Protein AF-A0A537WN50-F1 (afdb_monomer)

Foldseek 3Di:
DAWEWEWEDDDQKIKIKIFDDDPPDPDGPDDIDIDIGNDPVVSLVVRVVVCVVVVHPHHHYHYPYD

Radius of gyration: 11.46 Å; Cα contacts (8 Å, |Δi|>4): 134; chains: 1; bounding box: 31×20×30 Å

Nearest PDB structures (foldseek):
  4y0w-assembly1_D-2  TM=4.222E-01  e=2.548E-01  Pseudomonas aeruginosa PAO579
  3hrg-assembly1_A  TM=4.148E-01  e=2.089E-01  Bacteroides thetaiotaomicron VPI-5482
  6da0-assembly1_A  TM=4.605E-01  e=7.350E-01  Naegleria fowleri
  6zyx-assembly1_Y  TM=3.721E-01  e=1.523E+00  Tetrahymena thermophila CU428
  6zyw-assembly1_Y  TM=3.721E-01  e=1.523E+00  Tetrahymena thermophila SB210

Mean predicted aligned error: 3.7 Å

pLDDT: mean 91.72, std 7.69, range [65.69, 97.88]

Structure (mmCIF, N/CA/C/O backbone):
data_AF-A0A537WN50-F1
#
_entry.id   AF-A0A537WN50-F1
#
loop_
_atom_site.group_PDB
_atom_site.id
_atom_site.type_symbol
_atom_site.label_atom_id
_atom_site.label_alt_id
_atom_site.label_comp_id
_atom_site.label_asym_id
_atom_site.label_entity_id
_atom_site.label_seq_id
_atom_site.pdbx_PDB_ins_code
_atom_site.Cartn_x
_atom_site.Cartn_y
_atom_site.Cartn_z
_atom_site.occupancy
_atom_site.B_iso_or_equiv
_atom_site.auth_seq_id
_atom_site.auth_comp_id
_atom_site.auth_asym_id
_atom_site.auth_atom_id
_atom_site.pdbx_PDB_model_num
ATOM 1 N N . MET A 1 1 ? 13.592 -4.886 -7.323 1.00 87.38 1 MET A N 1
ATOM 2 C CA . MET A 1 1 ? 12.631 -3.755 -7.391 1.00 87.38 1 MET A CA 1
ATOM 3 C C . MET A 1 1 ? 11.265 -4.240 -6.931 1.00 87.38 1 MET A C 1
ATOM 5 O O . MET A 1 1 ? 10.868 -5.338 -7.303 1.00 87.38 1 MET A O 1
ATOM 9 N N . PHE A 1 2 ? 10.586 -3.494 -6.067 1.00 91.25 2 PHE A N 1
ATOM 10 C CA . PHE A 1 2 ? 9.332 -3.894 -5.430 1.00 91.25 2 PHE A CA 1
ATOM 11 C C . PHE A 1 2 ? 8.517 -2.665 -5.006 1.00 91.25 2 PHE A C 1
ATOM 13 O O . PHE A 1 2 ? 9.057 -1.572 -4.824 1.00 91.25 2 PHE A O 1
ATOM 20 N N . VAL A 1 3 ? 7.214 -2.852 -4.797 1.00 94.38 3 VAL A N 1
ATOM 21 C CA . VAL A 1 3 ? 6.369 -1.859 -4.116 1.00 94.38 3 VAL A CA 1
ATOM 22 C C . VAL A 1 3 ? 6.431 -2.114 -2.616 1.00 94.38 3 VAL A C 1
ATOM 24 O O . VAL A 1 3 ? 6.229 -3.239 -2.160 1.00 94.38 3 VAL A O 1
ATOM 27 N N . ARG A 1 4 ? 6.696 -1.076 -1.828 1.00 95.38 4 ARG A N 1
ATOM 28 C CA . ARG A 1 4 ? 6.591 -1.099 -0.370 1.00 95.38 4 ARG A CA 1
ATOM 29 C C . ARG A 1 4 ? 5.324 -0.380 0.058 1.00 95.38 4 ARG A C 1
ATOM 31 O O . ARG A 1 4 ? 5.205 0.817 -0.187 1.00 95.38 4 ARG A O 1
ATOM 38 N N . LEU A 1 5 ? 4.455 -1.090 0.763 1.00 97.12 5 LEU A N 1
ATOM 39 C CA . LEU A 1 5 ? 3.319 -0.536 1.484 1.00 97.12 5 LEU A CA 1
ATOM 40 C C . LEU A 1 5 ? 3.692 -0.349 2.957 1.00 97.12 5 LEU A C 1
ATOM 42 O O . LEU A 1 5 ? 3.938 -1.329 3.654 1.00 97.12 5 LEU A O 1
ATOM 46 N N . MET A 1 6 ? 3.722 0.892 3.433 1.00 97.25 6 MET A N 1
ATOM 47 C CA . MET A 1 6 ? 3.762 1.208 4.861 1.00 97.25 6 MET A CA 1
ATOM 48 C C . MET A 1 6 ? 2.343 1.493 5.345 1.00 97.25 6 MET A C 1
ATOM 50 O O . MET A 1 6 ? 1.641 2.259 4.695 1.00 97.25 6 MET A O 1
ATOM 54 N N . ILE A 1 7 ? 1.936 0.896 6.462 1.00 97.75 7 ILE A N 1
ATOM 55 C CA . ILE A 1 7 ? 0.639 1.138 7.103 1.00 97.75 7 ILE A CA 1
ATOM 56 C C . ILE A 1 7 ? 0.898 1.706 8.494 1.00 97.75 7 ILE A C 1
ATOM 58 O O . ILE A 1 7 ? 1.728 1.178 9.230 1.00 97.75 7 ILE A O 1
ATOM 62 N N . GLN A 1 8 ? 0.207 2.782 8.842 1.00 97.38 8 GLN A N 1
ATOM 63 C CA . GLN A 1 8 ? 0.248 3.425 10.151 1.00 97.38 8 GLN A CA 1
ATOM 64 C C . GLN A 1 8 ? -1.183 3.666 10.630 1.00 97.38 8 GLN A C 1
ATOM 66 O O . GLN A 1 8 ? -2.078 3.879 9.811 1.00 97.38 8 GLN A O 1
ATOM 71 N N . GLU A 1 9 ? -1.399 3.657 11.941 1.00 94.75 9 GLU A N 1
ATOM 72 C CA . GLU A 1 9 ? -2.665 4.114 12.519 1.00 94.75 9 GLU A CA 1
ATOM 73 C C . GLU A 1 9 ? -2.901 5.597 12.236 1.00 94.75 9 GLU A C 1
ATOM 75 O O . GLU A 1 9 ? -1.977 6.415 12.258 1.00 94.75 9 GLU A O 1
ATOM 80 N N . ALA A 1 10 ? -4.160 5.930 11.975 1.00 92.69 10 ALA A N 1
ATOM 81 C CA . ALA A 1 10 ? -4.645 7.286 11.795 1.00 92.69 10 ALA A CA 1
ATOM 82 C C . ALA A 1 10 ? -6.032 7.411 12.444 1.00 92.69 10 ALA A C 1
ATOM 84 O O . ALA A 1 10 ? -7.047 7.524 11.761 1.00 92.69 10 ALA A O 1
ATOM 85 N N . GLY A 1 11 ? -6.075 7.361 13.780 1.00 90.88 11 GLY A N 1
ATOM 86 C CA . GLY A 1 11 ? -7.332 7.356 14.531 1.00 90.88 11 GLY A CA 1
ATOM 87 C C . GLY A 1 11 ? -8.118 6.070 14.278 1.00 90.88 11 GLY A C 1
ATOM 88 O O . GLY A 1 11 ? -7.612 4.985 14.541 1.00 90.88 11 GLY A O 1
ATOM 89 N N . GLU A 1 12 ? -9.334 6.193 13.747 1.00 92.06 12 GLU A N 1
ATOM 90 C CA . GLU A 1 12 ? -10.184 5.052 13.363 1.00 92.06 12 GLU A CA 1
ATOM 91 C C . GLU A 1 12 ? -9.841 4.480 11.971 1.00 92.06 12 GLU A C 1
ATOM 93 O O . GLU A 1 12 ? -10.441 3.502 11.525 1.00 92.06 12 GLU A O 1
ATOM 98 N N . GLU A 1 13 ? -8.885 5.090 11.266 1.00 96.31 13 GLU A N 1
ATOM 99 C CA . GLU A 1 13 ? -8.465 4.721 9.916 1.00 96.31 13 GLU A CA 1
ATOM 100 C C . GLU A 1 13 ? -6.974 4.346 9.875 1.00 96.31 13 GLU A C 1
ATOM 102 O O . GLU A 1 13 ? -6.257 4.346 10.879 1.00 96.31 13 GLU A O 1
ATOM 107 N N . PHE A 1 14 ? -6.479 4.029 8.678 1.00 97.25 14 PHE A N 1
ATOM 108 C CA . PHE A 1 14 ? -5.078 3.726 8.428 1.00 97.25 14 PHE A CA 1
ATOM 109 C C . PHE A 1 14 ? -4.499 4.681 7.395 1.00 97.25 14 PHE A C 1
ATOM 111 O O . PHE A 1 14 ? -5.002 4.794 6.274 1.00 97.25 14 PHE A O 1
ATOM 118 N N . ARG A 1 15 ? -3.373 5.305 7.733 1.00 97.75 15 ARG A N 1
ATOM 119 C CA . ARG A 1 15 ? -2.538 6.008 6.765 1.00 97.75 15 ARG A CA 1
ATOM 120 C C . ARG A 1 15 ? -1.636 4.997 6.070 1.00 97.75 15 ARG A C 1
ATOM 122 O O . ARG A 1 15 ? -0.823 4.330 6.707 1.00 97.75 15 ARG A O 1
ATOM 129 N N . ALA A 1 16 ? -1.769 4.901 4.757 1.00 97.88 16 ALA A N 1
ATOM 130 C CA . ALA A 1 16 ? -0.976 4.031 3.911 1.00 97.88 16 ALA A CA 1
ATOM 131 C C . ALA A 1 16 ? -0.045 4.854 3.016 1.00 97.88 16 ALA A C 1
ATOM 133 O O . ALA A 1 16 ? -0.456 5.850 2.425 1.00 97.88 16 ALA A O 1
ATOM 134 N N . THR A 1 17 ? 1.204 4.415 2.888 1.00 97.81 17 THR A N 1
ATOM 135 C CA . THR A 1 17 ? 2.173 4.995 1.952 1.00 97.81 17 THR A CA 1
ATOM 136 C C . THR A 1 17 ? 2.734 3.907 1.046 1.00 97.81 17 THR A C 1
ATOM 138 O O . THR A 1 17 ? 3.366 2.960 1.521 1.00 97.81 17 THR A O 1
ATOM 141 N N . LEU A 1 18 ? 2.532 4.055 -0.261 1.00 96.31 18 LEU A N 1
ATOM 142 C CA . LEU A 1 18 ? 3.146 3.238 -1.300 1.00 96.31 18 LEU A CA 1
ATOM 143 C C . LEU A 1 18 ? 4.430 3.902 -1.782 1.00 96.31 18 LEU A C 1
ATOM 145 O O . LEU A 1 18 ? 4.488 5.104 -2.003 1.00 96.31 18 LEU A O 1
ATOM 149 N N . SER A 1 19 ? 5.487 3.117 -1.946 1.00 94.25 19 SER A N 1
ATOM 150 C CA . SER A 1 19 ? 6.735 3.596 -2.542 1.00 94.25 19 SER A CA 1
ATOM 151 C C . SER A 1 19 ? 7.361 2.507 -3.392 1.00 94.25 19 SER A C 1
ATOM 153 O O . SER A 1 19 ? 7.448 1.360 -2.952 1.00 94.25 19 SER A O 1
ATOM 155 N N . GLN A 1 20 ? 7.828 2.865 -4.583 1.00 92.69 20 GLN A N 1
ATOM 156 C CA . GLN A 1 20 ? 8.643 1.980 -5.401 1.00 92.69 20 GLN A CA 1
ATOM 157 C C . GLN A 1 20 ? 10.079 1.983 -4.866 1.00 92.69 20 GLN A C 1
ATOM 159 O O . GLN A 1 20 ? 10.628 3.034 -4.532 1.00 92.69 20 GLN A O 1
ATOM 164 N N . ARG A 1 21 ? 10.676 0.802 -4.718 1.00 89.56 21 ARG A N 1
ATOM 165 C CA . ARG A 1 21 ? 12.010 0.600 -4.141 1.00 89.56 21 ARG A CA 1
ATOM 166 C C . ARG A 1 21 ? 12.795 -0.379 -5.002 1.00 89.56 21 ARG A C 1
ATOM 168 O O . ARG A 1 21 ? 12.227 -1.346 -5.504 1.00 89.56 21 ARG A O 1
ATOM 175 N N . ASP A 1 22 ? 14.086 -0.161 -5.157 1.00 84.56 22 ASP A N 1
ATOM 176 C CA . ASP A 1 22 ? 15.046 -1.182 -5.569 1.00 84.56 22 ASP A CA 1
ATOM 177 C C . ASP A 1 22 ? 15.635 -1.848 -4.306 1.00 84.56 22 ASP A C 1
ATOM 179 O O . ASP A 1 22 ? 15.424 -1.386 -3.184 1.00 84.56 22 ASP A O 1
ATOM 183 N N . ASP A 1 23 ? 16.276 -3.009 -4.454 1.00 73.25 23 ASP A N 1
ATOM 184 C CA . ASP A 1 23 ? 16.919 -3.671 -3.307 1.00 73.25 23 ASP A CA 1
ATOM 185 C C . ASP A 1 23 ? 18.305 -3.061 -3.005 1.00 73.25 23 ASP A C 1
ATOM 187 O O . ASP A 1 23 ? 18.852 -3.285 -1.928 1.00 73.25 23 ASP A O 1
ATOM 191 N N . GLU A 1 24 ? 18.843 -2.251 -3.924 1.00 74.31 24 GLU A N 1
ATOM 192 C CA . GLU A 1 24 ? 20.164 -1.622 -3.823 1.00 74.31 24 GLU A CA 1
ATOM 193 C C . GLU A 1 24 ? 20.125 -0.214 -3.204 1.00 74.31 24 GLU A C 1
ATOM 195 O O . GLU A 1 24 ? 21.082 0.182 -2.533 1.00 74.31 24 GLU A O 1
ATOM 200 N N . SER A 1 25 ? 19.023 0.534 -3.339 1.00 65.69 25 SER A N 1
ATOM 201 C CA . SER A 1 25 ? 18.917 1.899 -2.819 1.00 65.69 25 SER A CA 1
ATOM 202 C C . SER A 1 25 ? 18.078 1.980 -1.547 1.00 65.69 25 SER A C 1
ATOM 204 O O . SER A 1 25 ? 16.962 1.479 -1.405 1.00 65.69 25 SER A O 1
ATOM 206 N N . LYS A 1 26 ? 18.587 2.767 -0.595 1.00 68.88 26 LYS A N 1
ATOM 207 C CA . LYS A 1 26 ? 17.825 3.188 0.592 1.00 68.88 26 LYS A CA 1
ATOM 208 C C . LYS A 1 26 ? 16.745 4.232 0.270 1.00 68.88 26 LYS A C 1
ATOM 210 O O . LYS A 1 26 ? 15.956 4.570 1.156 1.00 68.88 26 LYS A O 1
ATOM 215 N N . ALA A 1 27 ? 16.690 4.744 -0.961 1.00 74.94 27 ALA A N 1
ATOM 216 C CA . ALA A 1 27 ? 15.745 5.759 -1.430 1.00 74.94 27 ALA A CA 1
ATOM 217 C C 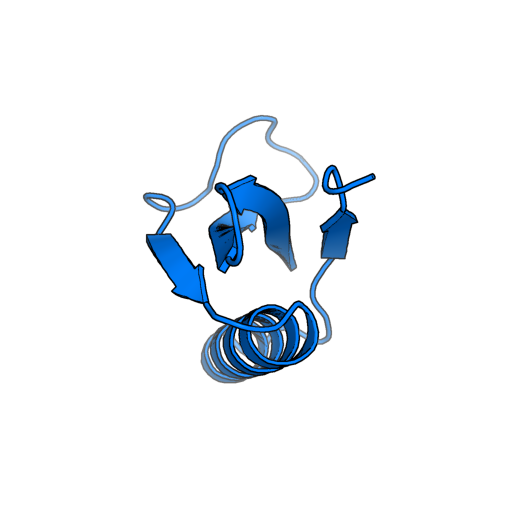. ALA A 1 27 ? 14.553 5.139 -2.179 1.00 74.94 27 ALA A C 1
ATOM 219 O O . ALA A 1 27 ? 14.570 3.960 -2.521 1.00 74.94 27 ALA A O 1
ATOM 220 N N . ALA A 1 28 ? 13.466 5.898 -2.335 1.00 77.00 28 ALA A N 1
ATOM 221 C CA . ALA A 1 28 ? 12.385 5.496 -3.229 1.00 77.00 28 ALA A CA 1
ATOM 222 C C . ALA A 1 28 ? 12.792 5.815 -4.672 1.00 77.00 28 ALA A C 1
ATOM 224 O O . ALA A 1 28 ? 13.410 6.848 -4.909 1.00 77.00 28 ALA A O 1
ATOM 225 N N . VAL A 1 29 ? 12.449 4.928 -5.606 1.00 84.38 29 VAL A N 1
ATOM 226 C CA . VAL A 1 29 ? 12.715 5.111 -7.044 1.00 84.38 29 VAL A CA 1
ATOM 227 C C . VAL A 1 29 ? 11.804 6.201 -7.628 1.00 84.38 29 VAL A C 1
ATOM 229 O O . VAL A 1 29 ? 12.171 6.874 -8.584 1.00 84.38 29 VAL A O 1
ATOM 232 N N . SER A 1 30 ? 10.640 6.414 -7.012 1.00 83.62 30 SER A N 1
ATOM 233 C CA . SER A 1 30 ? 9.659 7.442 -7.362 1.00 83.62 30 SER A CA 1
ATOM 234 C C . SER A 1 30 ? 9.147 8.162 -6.114 1.00 83.62 30 SER A C 1
ATOM 236 O O . SER A 1 30 ? 9.356 7.701 -4.985 1.00 83.62 30 SER A O 1
ATOM 238 N N . GLU A 1 31 ? 8.427 9.268 -6.315 1.00 90.69 31 GLU A N 1
ATOM 239 C CA . GLU A 1 31 ? 7.712 9.928 -5.224 1.00 90.69 31 GLU A CA 1
ATOM 240 C C . GLU A 1 31 ? 6.712 8.949 -4.572 1.00 90.69 31 GLU A C 1
ATOM 242 O O . GLU A 1 31 ? 5.983 8.247 -5.284 1.00 90.69 31 GLU A O 1
ATOM 247 N N . PRO A 1 32 ? 6.706 8.823 -3.231 1.00 93.19 32 PRO A N 1
ATOM 248 C CA . PRO A 1 32 ? 5.750 7.971 -2.538 1.00 93.19 32 PRO A CA 1
ATOM 249 C C . PRO A 1 32 ? 4.321 8.512 -2.623 1.00 93.19 32 PRO A C 1
ATOM 251 O O . PRO A 1 32 ? 4.072 9.680 -2.343 1.00 93.19 32 PRO A O 1
ATOM 254 N N . GLU A 1 33 ? 3.36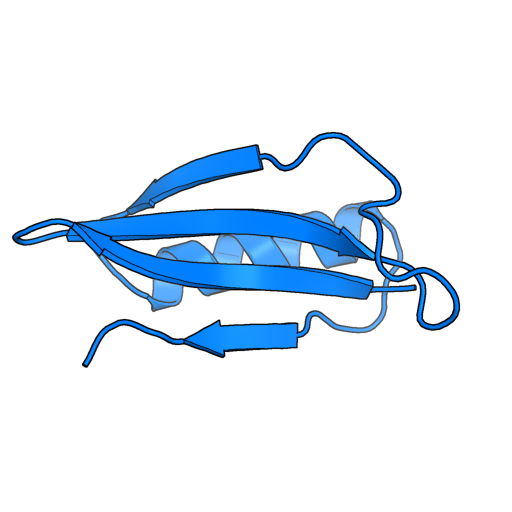0 7.632 -2.880 1.00 95.19 33 GLU A N 1
ATOM 255 C CA . GLU A 1 33 ? 1.937 7.959 -2.810 1.00 95.19 33 GLU A CA 1
ATOM 256 C C . GLU A 1 33 ? 1.425 7.712 -1.387 1.00 95.19 33 GLU A C 1
ATOM 258 O O . GLU A 1 33 ? 1.630 6.632 -0.831 1.00 95.19 33 GLU A O 1
ATOM 263 N N . THR A 1 34 ? 0.750 8.691 -0.781 1.00 96.50 34 THR A N 1
ATOM 264 C CA . THR A 1 34 ? 0.151 8.552 0.556 1.00 96.50 34 THR A CA 1
ATOM 265 C C . THR A 1 34 ? -1.353 8.756 0.496 1.00 96.50 34 THR A C 1
ATOM 267 O O . THR A 1 34 ? -1.824 9.732 -0.077 1.00 96.50 34 THR A O 1
ATOM 270 N N . PHE A 1 35 ? -2.105 7.868 1.140 1.00 96.06 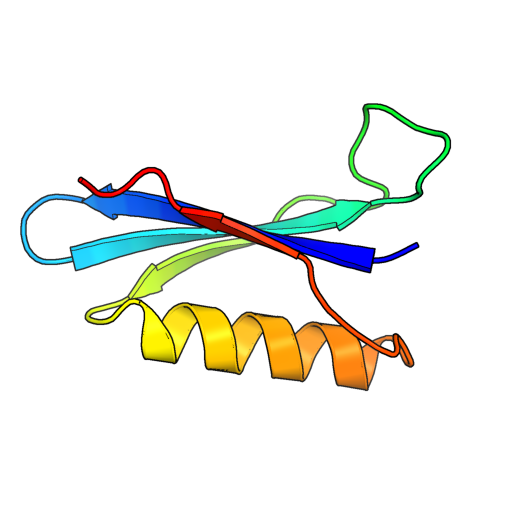35 PHE A N 1
ATOM 271 C CA . PHE A 1 35 ? -3.562 7.919 1.200 1.00 96.06 35 PHE A CA 1
A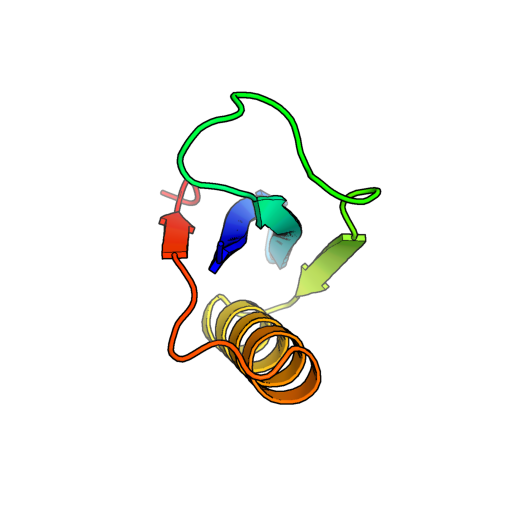TOM 272 C C . PHE A 1 35 ? -4.078 7.346 2.525 1.00 96.06 35 PHE A C 1
ATOM 274 O O . PHE A 1 35 ? -3.345 6.687 3.263 1.00 96.06 35 PHE A O 1
ATOM 281 N N . VAL A 1 36 ? -5.348 7.603 2.832 1.00 97.06 36 VAL A N 1
ATOM 282 C CA . VAL A 1 36 ? -6.029 7.07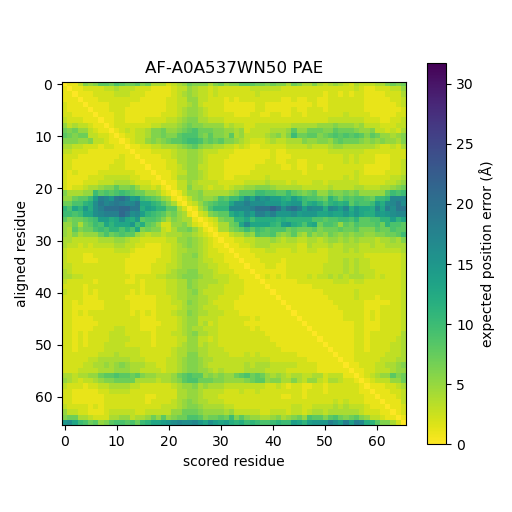0 4.019 1.00 97.06 36 VAL A CA 1
ATOM 283 C C . VAL A 1 36 ? -7.051 6.022 3.583 1.00 97.06 36 VAL A C 1
ATOM 285 O O . VAL A 1 36 ? -7.704 6.182 2.551 1.00 97.06 36 VAL A O 1
ATOM 288 N N . VAL A 1 37 ? -7.148 4.926 4.334 1.00 96.50 37 VAL A N 1
ATOM 289 C CA . VAL A 1 37 ? -8.124 3.851 4.113 1.00 96.50 37 VAL A CA 1
ATOM 290 C C . VAL A 1 37 ? -8.755 3.406 5.420 1.00 96.50 37 VAL A C 1
ATOM 292 O O . VAL A 1 37 ? -8.126 3.446 6.473 1.00 96.50 37 VAL A O 1
ATOM 295 N N . LYS A 1 38 ? -9.964 2.855 5.331 1.00 95.75 38 LYS A N 1
ATOM 296 C CA . LYS A 1 38 ? -10.677 2.320 6.499 1.00 95.75 38 LYS A CA 1
ATOM 297 C C . LYS A 1 38 ? -10.152 0.968 6.972 1.00 95.75 38 LYS A C 1
ATOM 299 O O . LYS A 1 38 ? -10.385 0.576 8.105 1.00 95.75 38 LYS A O 1
ATOM 304 N N . THR A 1 39 ? -9.482 0.212 6.099 1.00 96.00 39 THR A N 1
ATOM 305 C CA . THR A 1 39 ? -9.004 -1.141 6.423 1.00 96.00 39 THR A CA 1
ATOM 306 C C . THR A 1 39 ? -7.614 -1.404 5.861 1.00 96.00 39 THR A C 1
ATOM 308 O O . THR A 1 39 ? -7.289 -0.994 4.743 1.00 96.00 39 THR A O 1
ATOM 311 N N . LYS A 1 40 ? -6.807 -2.183 6.593 1.00 95.69 40 LYS A N 1
ATOM 312 C CA . LYS A 1 40 ? -5.491 -2.651 6.123 1.00 95.69 40 LYS A CA 1
ATOM 313 C C . LYS A 1 40 ? -5.587 -3.426 4.799 1.00 95.69 40 LYS A C 1
ATOM 315 O O . LYS A 1 40 ? -4.688 -3.346 3.963 1.00 95.69 40 LYS A O 1
ATOM 320 N N . ASP A 1 41 ? -6.683 -4.150 4.577 1.00 97.19 41 ASP A N 1
ATOM 321 C CA . ASP A 1 41 ? -6.894 -4.919 3.347 1.00 97.19 41 ASP A CA 1
ATOM 322 C C . ASP A 1 41 ? -7.137 -4.039 2.122 1.00 97.19 41 ASP A C 1
ATOM 324 O O . ASP A 1 41 ? -6.683 -4.378 1.028 1.00 97.19 41 ASP A O 1
ATOM 328 N N . GLU A 1 42 ? -7.776 -2.879 2.283 1.00 97.06 42 GLU A N 1
ATOM 329 C CA . GLU A 1 42 ? -7.876 -1.905 1.198 1.00 97.06 42 GLU A CA 1
ATOM 330 C C . GLU A 1 42 ? -6.491 -1.390 0.785 1.00 97.06 42 GLU A C 1
ATOM 332 O O . GLU A 1 42 ? -6.175 -1.383 -0.409 1.00 97.06 42 GLU A O 1
ATOM 337 N N . ALA A 1 43 ? -5.626 -1.064 1.753 1.00 97.19 43 ALA A N 1
ATOM 338 C CA . ALA A 1 43 ? -4.245 -0.668 1.470 1.00 97.19 43 ALA A CA 1
ATOM 339 C C . ALA A 1 43 ? -3.474 -1.772 0.725 1.00 97.19 43 ALA A C 1
ATOM 341 O O . ALA A 1 43 ? -2.809 -1.501 -0.279 1.00 97.19 43 ALA A O 1
ATOM 342 N N . LYS A 1 44 ? -3.607 -3.036 1.156 1.00 97.25 44 LYS A N 1
ATOM 343 C CA . LYS A 1 44 ? -2.983 -4.192 0.483 1.00 97.25 44 LYS A CA 1
ATOM 344 C C . LYS A 1 44 ? -3.507 -4.393 -0.941 1.00 97.25 44 LYS A C 1
ATOM 346 O O . LYS A 1 44 ? -2.722 -4.735 -1.827 1.00 97.25 44 LYS A O 1
ATOM 351 N N . ARG A 1 45 ? -4.807 -4.179 -1.193 1.00 97.19 45 ARG A N 1
ATOM 352 C CA . ARG A 1 45 ? -5.380 -4.258 -2.549 1.00 97.19 45 ARG A CA 1
ATOM 353 C C . ARG A 1 45 ? -4.763 -3.215 -3.478 1.00 97.19 45 ARG A C 1
ATOM 355 O O . ARG A 1 45 ? -4.376 -3.580 -4.586 1.00 97.19 45 ARG A O 1
ATOM 362 N N . ARG A 1 46 ? -4.605 -1.968 -3.022 1.00 96.31 46 ARG A N 1
ATOM 363 C CA . ARG A 1 46 ? -3.953 -0.911 -3.817 1.00 96.31 46 ARG A CA 1
ATOM 364 C C . ARG A 1 46 ? -2.476 -1.211 -4.075 1.00 96.31 46 ARG A C 1
ATOM 366 O O . ARG A 1 46 ? -2.035 -1.123 -5.214 1.00 96.31 46 ARG A O 1
ATOM 373 N N . ALA A 1 47 ? -1.739 -1.681 -3.066 1.00 96.19 47 ALA A N 1
ATOM 374 C CA . ALA A 1 47 ? -0.344 -2.098 -3.240 1.00 96.19 47 ALA A CA 1
ATOM 375 C C . ALA A 1 47 ? -0.185 -3.208 -4.290 1.00 96.19 47 ALA A C 1
ATOM 377 O O . ALA A 1 47 ? 0.727 -3.172 -5.115 1.00 96.19 47 ALA A O 1
ATOM 378 N N . ARG A 1 48 ? -1.099 -4.187 -4.282 1.00 96.56 48 ARG A N 1
ATOM 379 C CA . ARG A 1 48 ? -1.130 -5.263 -5.276 1.00 96.56 48 ARG A CA 1
ATOM 380 C C . ARG A 1 48 ? -1.445 -4.742 -6.678 1.00 96.56 48 ARG A C 1
ATOM 382 O O . ARG A 1 48 ? -0.843 -5.233 -7.627 1.00 96.56 48 ARG A O 1
ATOM 389 N N . ALA A 1 49 ? -2.386 -3.808 -6.811 1.00 95.50 49 ALA A N 1
ATOM 390 C CA . ALA A 1 49 ? -2.723 -3.200 -8.098 1.00 95.50 49 ALA A CA 1
ATOM 391 C C . ALA A 1 49 ? -1.508 -2.471 -8.690 1.00 95.50 49 ALA A C 1
ATOM 393 O O . ALA A 1 49 ? -1.077 -2.820 -9.784 1.00 95.50 49 ALA A O 1
ATOM 394 N N . MET A 1 50 ? -0.868 -1.601 -7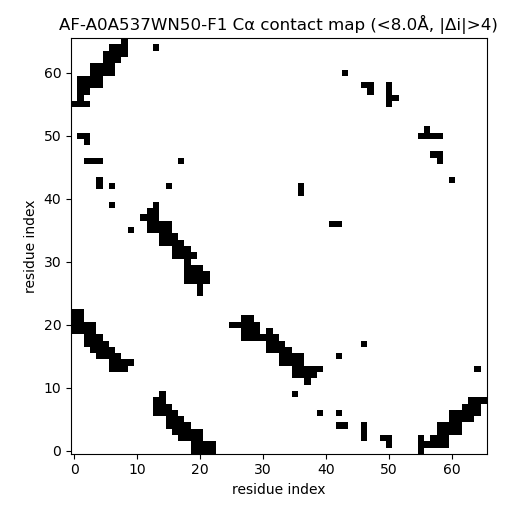.905 1.00 94.25 50 MET A N 1
ATOM 395 C CA . MET A 1 50 ? 0.344 -0.889 -8.319 1.00 94.25 50 MET A CA 1
ATOM 396 C C . MET A 1 50 ? 1.481 -1.851 -8.701 1.00 94.25 50 MET A C 1
ATOM 398 O O . MET A 1 50 ? 2.125 -1.679 -9.731 1.00 94.25 50 MET A O 1
ATOM 402 N N . ALA A 1 51 ? 1.727 -2.903 -7.911 1.00 94.50 51 ALA A N 1
ATOM 403 C CA . ALA A 1 51 ? 2.751 -3.893 -8.251 1.00 94.50 51 ALA A CA 1
ATOM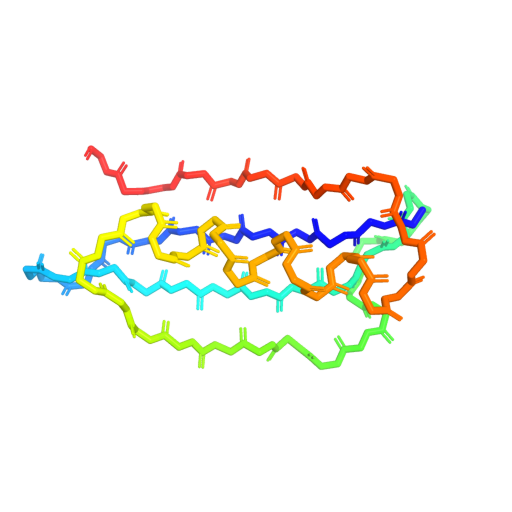 404 C C . ALA A 1 51 ? 2.467 -4.573 -9.603 1.00 94.50 51 ALA A C 1
ATOM 406 O O . ALA A 1 51 ? 3.388 -4.760 -10.393 1.00 94.50 51 ALA A O 1
ATOM 407 N N . ARG A 1 52 ? 1.199 -4.890 -9.896 1.00 95.56 52 ARG A N 1
ATOM 408 C CA . ARG A 1 52 ? 0.788 -5.485 -11.178 1.00 95.56 52 ARG A CA 1
ATOM 409 C C . ARG A 1 52 ? 0.965 -4.530 -12.353 1.00 95.56 52 ARG A C 1
ATOM 411 O O . ARG A 1 52 ? 1.476 -4.959 -13.380 1.00 95.56 52 ARG A O 1
ATOM 418 N N . GLU A 1 53 ? 0.577 -3.267 -12.200 1.00 93.88 53 GLU A N 1
ATOM 419 C CA . GLU A 1 53 ? 0.748 -2.231 -13.232 1.00 93.88 53 GLU A CA 1
ATOM 420 C C . GLU A 1 53 ? 2.222 -2.030 -13.600 1.00 93.88 53 GLU A C 1
ATOM 422 O O . GLU A 1 53 ? 2.558 -1.797 -14.756 1.00 93.88 53 GLU A O 1
ATOM 427 N N . LEU A 1 54 ? 3.111 -2.204 -12.623 1.00 91.44 54 LEU A N 1
ATOM 428 C CA . LEU A 1 54 ? 4.558 -2.114 -12.794 1.00 91.44 54 LEU A CA 1
ATOM 429 C C . LEU A 1 54 ? 5.214 -3.430 -13.256 1.00 91.44 54 LEU A C 1
ATOM 431 O O . LEU A 1 54 ? 6.439 -3.495 -13.340 1.00 91.44 54 LEU A O 1
ATOM 435 N N . GLY A 1 55 ? 4.442 -4.495 -13.503 1.00 94.56 55 GLY A N 1
ATOM 436 C CA . GLY A 1 55 ? 4.976 -5.809 -13.883 1.00 94.56 55 GLY A CA 1
ATOM 437 C C . GLY A 1 55 ? 5.786 -6.505 -12.779 1.00 94.56 55 GLY A C 1
ATOM 438 O O . GLY A 1 55 ? 6.603 -7.380 -13.060 1.00 94.56 55 GLY A O 1
ATOM 439 N N . LEU A 1 56 ? 5.589 -6.120 -11.516 1.00 91.06 56 LEU A N 1
ATOM 440 C CA . LEU A 1 56 ? 6.313 -6.653 -10.366 1.00 91.06 56 LEU A CA 1
ATOM 441 C C . LEU A 1 56 ? 5.594 -7.877 -9.787 1.00 91.06 56 LEU A C 1
ATOM 443 O O . LEU A 1 56 ? 4.377 -7.885 -9.602 1.00 91.06 56 LEU A O 1
ATOM 447 N N . ALA A 1 57 ? 6.367 -8.906 -9.428 1.00 87.25 57 ALA A N 1
ATOM 448 C CA . ALA A 1 57 ? 5.822 -10.164 -8.915 1.00 87.25 57 ALA A CA 1
ATOM 449 C C . ALA A 1 57 ? 5.126 -10.021 -7.548 1.00 87.25 57 ALA A C 1
ATOM 451 O O . ALA A 1 57 ? 4.191 -10.762 -7.244 1.00 87.25 57 ALA A O 1
ATOM 452 N N . THR A 1 58 ? 5.588 -9.096 -6.699 1.00 86.88 58 THR A N 1
ATOM 453 C CA . THR A 1 58 ? 5.064 -8.929 -5.338 1.00 86.88 58 THR A CA 1
ATOM 454 C C . THR A 1 58 ? 5.301 -7.524 -4.776 1.00 86.88 58 THR A C 1
ATOM 456 O O . THR A 1 58 ? 6.019 -6.704 -5.353 1.00 86.88 58 THR A O 1
ATOM 459 N N . PHE A 1 59 ? 4.702 -7.265 -3.615 1.00 93.62 59 PHE A N 1
ATOM 460 C CA . PHE A 1 59 ? 4.907 -6.079 -2.791 1.00 93.62 59 PHE A CA 1
ATOM 461 C C . PHE A 1 59 ? 5.299 -6.489 -1.365 1.00 93.62 59 PHE A C 1
ATOM 463 O O . PHE A 1 59 ? 4.979 -7.585 -0.904 1.00 93.62 59 PHE A O 1
ATOM 470 N N . ARG A 1 60 ? 5.991 -5.602 -0.649 1.00 94.69 60 ARG A N 1
ATOM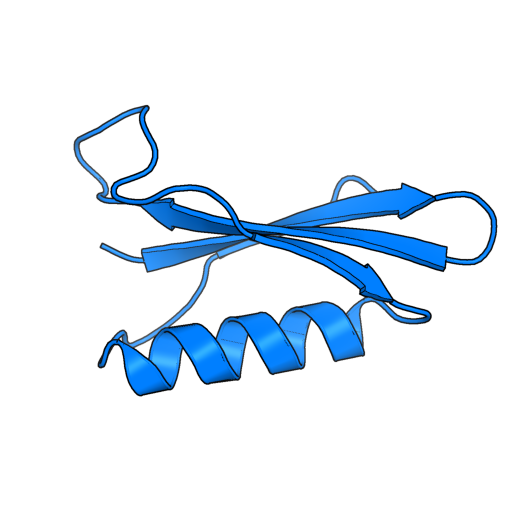 471 C CA . ARG A 1 60 ? 6.360 -5.782 0.761 1.00 94.69 60 ARG A CA 1
ATOM 472 C C . ARG A 1 60 ? 5.477 -4.907 1.643 1.00 94.69 60 ARG A C 1
ATOM 474 O O . ARG A 1 60 ? 5.225 -3.753 1.303 1.00 94.69 60 ARG A O 1
ATOM 481 N N . VAL A 1 61 ? 5.046 -5.438 2.784 1.00 95.88 61 VAL A N 1
ATOM 482 C CA . VAL A 1 61 ? 4.232 -4.710 3.767 1.00 95.88 61 VAL A CA 1
ATOM 483 C C . VAL A 1 61 ? 5.070 -4.413 5.004 1.00 95.88 61 VAL A C 1
ATOM 485 O O . VAL A 1 61 ? 5.710 -5.308 5.544 1.00 95.88 61 VAL A O 1
ATOM 488 N N . ILE A 1 62 ? 5.047 -3.159 5.448 1.00 95.31 62 ILE A N 1
ATOM 489 C CA . ILE A 1 62 ? 5.524 -2.727 6.761 1.00 95.31 62 ILE A CA 1
ATOM 490 C C . ILE A 1 62 ? 4.304 -2.229 7.523 1.00 95.31 62 ILE A C 1
ATOM 492 O O . ILE A 1 62 ? 3.843 -1.108 7.303 1.00 95.31 62 ILE A O 1
ATOM 496 N N . ASP A 1 63 ? 3.776 -3.079 8.392 1.00 95.12 63 ASP A N 1
ATOM 497 C CA . ASP A 1 63 ? 2.655 -2.731 9.253 1.00 95.12 63 ASP A CA 1
ATOM 498 C C . ASP A 1 63 ? 3.183 -2.137 10.564 1.00 95.12 63 ASP A C 1
ATOM 500 O O . ASP A 1 63 ? 3.942 -2.787 11.281 1.00 95.12 63 ASP A O 1
ATOM 504 N N . LYS A 1 64 ? 2.847 -0.873 10.824 1.00 94.56 64 LYS A N 1
ATOM 505 C CA . LYS A 1 64 ? 3.163 -0.145 12.062 1.00 94.56 64 LYS A CA 1
ATOM 506 C C . LYS A 1 64 ? 1.906 0.254 12.839 1.00 94.56 64 LYS A C 1
ATOM 508 O O . LYS A 1 64 ? 2.022 1.007 13.800 1.00 94.56 64 LYS A O 1
ATOM 513 N N . ALA A 1 65 ? 0.731 -0.176 12.388 1.00 86.88 65 ALA A N 1
ATOM 514 C CA . ALA A 1 65 ? -0.498 -0.064 13.159 1.00 86.88 65 ALA A CA 1
ATOM 515 C C . ALA A 1 65 ? -0.519 -1.219 14.174 1.00 86.88 65 ALA A C 1
ATOM 517 O O . ALA A 1 65 ? -0.342 -2.367 13.746 1.00 86.88 65 ALA A O 1
ATOM 518 N N . GLN A 1 66 ? -0.638 -0.896 15.466 1.00 70.38 66 GLN A N 1
ATOM 519 C CA . GLN A 1 66 ? -0.543 -1.850 16.576 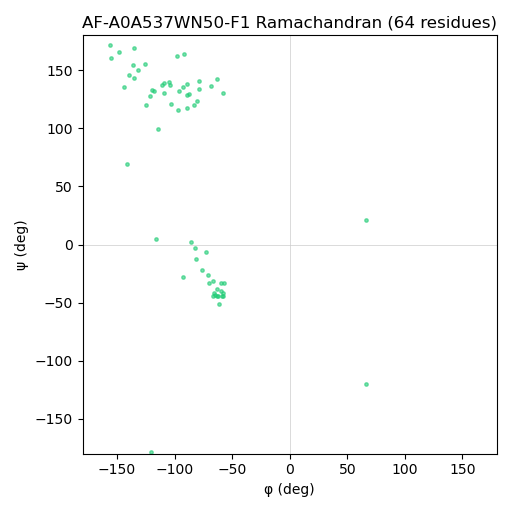1.00 70.38 66 GLN A CA 1
ATOM 520 C C . GLN A 1 66 ? -1.749 -2.795 16.632 1.00 70.38 66 GLN A C 1
ATOM 522 O O . GLN A 1 66 ? -2.780 -2.533 15.969 1.00 70.38 66 GLN A O 1
#

Solvent-accessible surface area (backbone atoms only — not comparable to full-atom values): 3735 Å² total; per-residue (Å²): 101,38,31,37,34,38,35,32,66,47,87,90,31,30,39,32,35,42,30,40,28,47,88,87,49,99,54,59,78,45,87,64,51,74,51,78,36,79,42,74,66,58,49,50,52,51,44,52,50,55,14,51,78,70,72,35,96,50,62,49,79,46,78,66,49,132

Sequence (66 aa):
MFVRLMIQEAGEEFRATLSQRDDESKAAVSEPETFVVKTKDEAKRRARAMARELGLATFRVIDKAQ

Secondary structure (DSSP, 8-state):
-EEEEEEEEETTEEEEEEEEE-SS-SS-SSPPEEEEESSHHHHHHHHHHHHHHTT-S-EEEEE---